Protein AF-A0A6L2NWA4-F1 (afdb_monomer)

Organism: Tanacetum cinerariifolium (NCBI:txid118510)

pLDDT: mean 92.87, std 8.13, range [51.16, 98.19]

Foldseek 3Di:
DVPVVVVLLVVLCVVLVHNDPLSSLLVVLVVVLVVLLVLLVVLVVLLVVLVVLLVVLVVVLVVLVVDDDDPVSVVSNVVSVVSNVVSVVSSVVSNVSSVVSVVVSVVSVVVSVVSVD

Secondary structure (DSSP, 8-state):
-HHHHHHHHHHHHHHHT---HHHHHHHHHHHHHHHHHHHHHHHHHHHHHHHHHHHHHHHHHHHHTTS---HHHHHHHHHHHHHHHHHHHHHHHHHHHHHHHHHHHHHHHHHHHHHH-

Structure (mmCIF, N/CA/C/O backbone):
data_AF-A0A6L2NWA4-F1
#
_entry.id   AF-A0A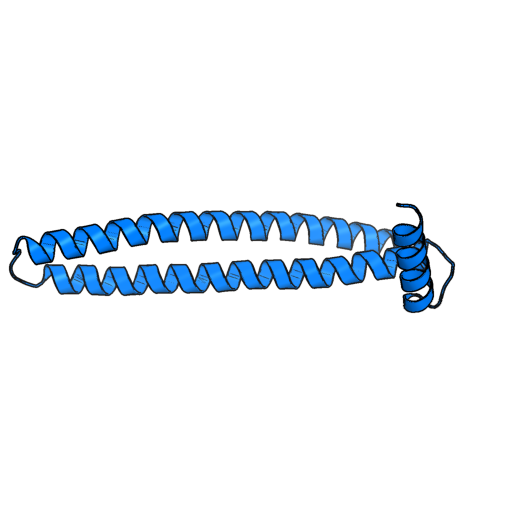6L2NWA4-F1
#
loop_
_atom_site.group_PDB
_atom_site.id
_atom_site.type_symbol
_atom_site.label_atom_id
_atom_site.label_alt_id
_atom_site.label_comp_id
_atom_site.label_asym_id
_atom_site.label_entity_id
_atom_site.label_seq_id
_atom_site.pdbx_PDB_ins_code
_atom_site.Cartn_x
_atom_site.Cartn_y
_atom_site.Cartn_z
_atom_site.occupancy
_atom_site.B_iso_or_equiv
_atom_site.auth_seq_id
_atom_site.auth_comp_id
_atom_site.auth_asym_id
_atom_site.auth_atom_id
_atom_site.pdbx_PDB_model_num
ATOM 1 N N . MET A 1 1 ? 32.083 -10.067 -3.101 1.00 51.16 1 MET A N 1
ATOM 2 C CA . MET A 1 1 ? 30.959 -9.176 -3.475 1.00 51.16 1 MET A CA 1
ATOM 3 C C . MET A 1 1 ? 30.849 -8.913 -4.988 1.00 51.16 1 MET A C 1
ATOM 5 O O . MET A 1 1 ? 29.817 -8.415 -5.404 1.00 51.16 1 MET A O 1
ATOM 9 N N . ALA A 1 2 ? 31.826 -9.296 -5.831 1.00 56.22 2 ALA A N 1
ATOM 10 C CA . ALA A 1 2 ? 31.771 -9.073 -7.288 1.00 56.22 2 ALA A CA 1
ATOM 11 C C . ALA A 1 2 ? 30.790 -9.988 -8.063 1.00 56.22 2 ALA A C 1
ATOM 13 O O . ALA A 1 2 ? 30.242 -9.572 -9.079 1.00 56.22 2 ALA A O 1
ATOM 14 N N . ASN A 1 3 ? 30.515 -11.206 -7.574 1.00 62.38 3 ASN A N 1
ATOM 15 C CA . ASN A 1 3 ? 29.680 -12.173 -8.305 1.00 62.38 3 ASN A CA 1
ATOM 16 C C . ASN A 1 3 ? 28.199 -11.773 -8.407 1.00 62.38 3 ASN A C 1
ATOM 18 O O . ASN A 1 3 ? 27.559 -12.092 -9.401 1.00 62.38 3 ASN A O 1
ATOM 22 N N . THR A 1 4 ? 27.645 -11.061 -7.421 1.00 69.75 4 THR A N 1
ATOM 23 C CA . THR A 1 4 ? 26.213 -10.707 -7.411 1.00 69.75 4 THR A CA 1
ATOM 24 C C . THR A 1 4 ? 25.874 -9.644 -8.457 1.00 69.75 4 THR A C 1
ATOM 26 O O . THR A 1 4 ? 24.865 -9.764 -9.142 1.00 69.75 4 THR A O 1
ATOM 29 N N . GLY A 1 5 ? 26.738 -8.638 -8.634 1.00 70.25 5 GLY A N 1
ATOM 30 C CA . GLY A 1 5 ? 26.546 -7.608 -9.661 1.00 70.25 5 GLY A CA 1
ATOM 31 C C . GLY A 1 5 ? 26.669 -8.165 -11.081 1.00 70.25 5 GLY A C 1
ATOM 32 O O . GLY A 1 5 ? 25.895 -7.799 -11.958 1.00 70.25 5 GLY A O 1
ATOM 33 N N . MET A 1 6 ? 27.591 -9.110 -11.295 1.00 73.69 6 MET A N 1
ATOM 34 C CA . MET A 1 6 ? 27.757 -9.773 -12.591 1.00 73.69 6 MET A CA 1
ATOM 35 C C . MET A 1 6 ? 26.562 -10.674 -12.943 1.00 73.69 6 MET A C 1
ATOM 37 O O . MET A 1 6 ? 26.150 -10.713 -14.100 1.00 73.69 6 MET A O 1
ATOM 41 N N . LEU A 1 7 ? 25.973 -11.352 -11.948 1.00 77.75 7 LEU A N 1
ATOM 42 C CA . LEU A 1 7 ? 24.741 -12.131 -12.121 1.00 77.75 7 LEU A CA 1
ATOM 43 C C . LEU A 1 7 ? 23.551 -11.240 -12.499 1.00 77.75 7 LEU A C 1
ATOM 45 O O . LEU A 1 7 ? 22.824 -11.578 -13.430 1.00 77.75 7 LEU A O 1
ATOM 49 N N . LEU A 1 8 ? 23.397 -10.090 -11.836 1.00 83.00 8 LEU A N 1
ATOM 50 C CA . LEU A 1 8 ? 22.333 -9.131 -12.143 1.00 83.00 8 LEU A CA 1
ATOM 51 C C . LEU A 1 8 ? 22.451 -8.588 -13.575 1.00 83.00 8 LEU A C 1
ATOM 53 O O . LEU A 1 8 ? 21.464 -8.560 -14.301 1.00 83.00 8 LEU A O 1
ATOM 57 N N . LEU A 1 9 ? 23.656 -8.207 -14.009 1.00 81.88 9 LEU A N 1
ATOM 58 C CA . LEU A 1 9 ? 23.885 -7.718 -15.375 1.00 81.88 9 LEU A CA 1
ATOM 59 C C . LEU A 1 9 ? 23.587 -8.789 -16.430 1.00 81.88 9 LEU A C 1
ATOM 61 O O . LEU A 1 9 ? 22.953 -8.490 -17.436 1.00 81.88 9 LEU A O 1
ATOM 65 N N . HIS A 1 10 ? 23.989 -10.042 -16.196 1.00 86.50 10 HIS A N 1
ATOM 66 C CA . HIS A 1 10 ? 23.660 -11.142 -17.106 1.00 86.50 10 HIS A CA 1
ATOM 67 C C . HIS A 1 10 ? 22.156 -11.413 -17.182 1.00 86.50 10 HIS A C 1
ATOM 69 O O . HIS A 1 10 ? 21.638 -11.698 -18.262 1.00 86.50 10 HIS A O 1
ATOM 75 N N . GLU A 1 11 ? 21.454 -11.338 -16.052 1.00 90.50 11 GLU A N 1
ATOM 76 C CA . GLU A 1 11 ? 20.004 -11.499 -16.013 1.00 90.50 11 GLU A CA 1
ATOM 77 C C . GLU A 1 11 ? 19.297 -10.371 -16.768 1.00 90.50 11 GLU A C 1
ATOM 79 O O . GLU A 1 11 ? 18.407 -10.643 -17.572 1.00 90.50 11 GLU A O 1
ATOM 84 N N . LEU A 1 12 ? 19.721 -9.121 -16.558 1.00 90.81 12 LEU A N 1
ATOM 85 C CA . LEU A 1 12 ? 19.173 -7.962 -17.257 1.00 90.81 12 LEU A CA 1
ATOM 86 C C . LEU A 1 12 ? 19.455 -8.027 -18.756 1.00 90.81 12 LEU A C 1
ATOM 88 O O . LEU A 1 12 ? 18.535 -7.817 -19.538 1.00 90.81 12 LEU A O 1
ATOM 92 N N . ALA A 1 13 ? 20.678 -8.382 -19.160 1.00 89.19 13 ALA A N 1
ATOM 93 C CA . ALA A 1 13 ? 21.034 -8.556 -20.567 1.00 89.19 13 ALA A CA 1
ATOM 94 C C . ALA A 1 13 ? 20.160 -9.615 -21.244 1.00 89.19 13 ALA A C 1
ATOM 96 O O . ALA A 1 13 ? 19.648 -9.413 -22.342 1.00 89.19 13 ALA A O 1
ATOM 97 N N . ARG A 1 14 ? 19.934 -10.736 -20.550 1.00 92.62 14 ARG A N 1
ATOM 98 C CA . ARG A 1 14 ? 19.058 -11.811 -21.020 1.00 92.62 14 ARG A CA 1
ATOM 99 C C . ARG A 1 14 ? 17.595 -11.378 -21.087 1.00 92.62 14 ARG A C 1
ATOM 101 O O . ARG A 1 14 ? 16.900 -11.748 -22.023 1.00 92.62 14 ARG A O 1
ATOM 108 N N . ALA A 1 15 ? 17.115 -10.642 -20.091 1.00 92.06 15 ALA A N 1
ATOM 109 C CA . ALA A 1 15 ? 15.735 -10.176 -20.036 1.00 92.06 15 ALA A CA 1
ATOM 110 C C . ALA A 1 15 ? 15.440 -9.079 -21.069 1.00 92.06 15 ALA A C 1
ATOM 112 O O . ALA A 1 15 ? 14.314 -8.986 -21.546 1.00 92.06 15 ALA A O 1
ATOM 113 N N . ALA A 1 16 ? 16.447 -8.274 -21.404 1.00 92.06 16 ALA A N 1
ATOM 114 C CA . ALA A 1 16 ? 16.392 -7.257 -22.444 1.00 92.06 16 ALA A CA 1
ATOM 115 C C . ALA A 1 16 ? 16.652 -7.811 -23.855 1.00 92.06 16 ALA A C 1
ATOM 117 O O . ALA A 1 16 ? 16.453 -7.084 -24.821 1.00 92.06 16 ALA A O 1
ATOM 118 N N . ASP A 1 17 ? 17.123 -9.059 -23.972 1.00 93.50 17 ASP A N 1
ATOM 119 C CA . ASP A 1 17 ? 17.688 -9.630 -25.206 1.00 93.50 17 ASP A CA 1
ATOM 120 C C . ASP A 1 17 ? 18.744 -8.711 -25.856 1.00 93.50 17 ASP A C 1
ATOM 122 O O . ASP A 1 17 ? 18.855 -8.582 -27.074 1.00 93.50 17 ASP A O 1
ATOM 126 N N . SER A 1 18 ? 19.506 -8.004 -25.016 1.00 91.69 18 SER A N 1
ATOM 127 C CA . SER A 1 18 ? 20.404 -6.937 -25.446 1.00 91.69 18 SER A CA 1
ATOM 128 C C . SER A 1 18 ? 21.529 -6.720 -24.439 1.00 91.69 18 SER A C 1
ATOM 130 O O . SER A 1 18 ? 21.326 -6.645 -23.225 1.00 91.69 18 SER A O 1
ATOM 132 N N . ASN A 1 19 ? 22.752 -6.581 -24.952 1.00 91.06 19 ASN A N 1
ATOM 133 C CA . ASN A 1 19 ? 23.894 -6.133 -24.152 1.00 91.06 19 ASN A CA 1
ATOM 134 C C . ASN A 1 19 ? 23.953 -4.602 -24.035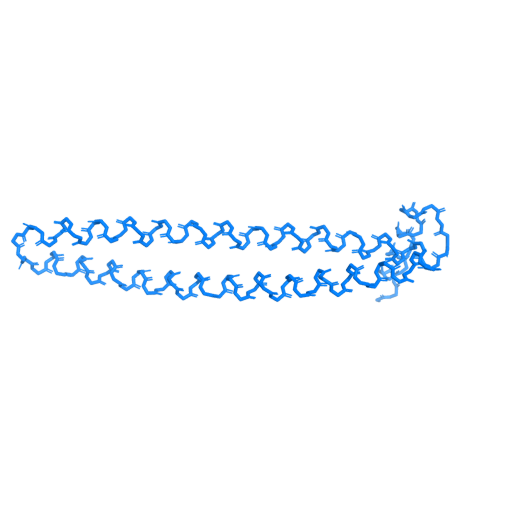 1.00 91.06 19 ASN A C 1
ATOM 136 O O . ASN A 1 19 ? 24.845 -4.083 -23.363 1.00 91.06 19 ASN A O 1
ATOM 140 N N . ASP A 1 20 ? 23.034 -3.886 -24.690 1.00 93.06 20 ASP A N 1
ATOM 141 C CA . ASP A 1 20 ? 22.944 -2.442 -24.575 1.00 93.06 20 ASP A CA 1
ATOM 142 C C . ASP A 1 20 ? 22.448 -2.047 -23.180 1.00 93.06 20 ASP A C 1
ATOM 144 O O . ASP A 1 20 ? 21.455 -2.559 -22.653 1.00 93.06 20 ASP A O 1
ATOM 148 N N . ILE A 1 21 ? 23.172 -1.118 -22.559 1.00 91.19 21 ILE A N 1
ATOM 149 C CA . ILE A 1 21 ? 22.894 -0.691 -21.191 1.00 91.19 21 ILE A CA 1
ATOM 150 C C . ILE A 1 21 ? 21.543 0.023 -21.075 1.00 91.19 21 ILE A C 1
ATOM 152 O O . ILE A 1 21 ? 20.895 -0.075 -20.036 1.00 91.19 21 ILE A O 1
ATOM 156 N N . ARG A 1 22 ? 21.086 0.718 -22.124 1.00 92.94 22 ARG A N 1
ATOM 157 C CA . ARG A 1 22 ? 19.791 1.407 -22.150 1.00 92.94 22 ARG A CA 1
ATOM 158 C C . ARG A 1 22 ? 18.655 0.395 -22.077 1.00 92.94 22 ARG A C 1
ATOM 160 O O . ARG A 1 22 ? 17.749 0.579 -21.268 1.00 92.94 22 ARG A O 1
ATOM 167 N N . ASP A 1 23 ? 18.739 -0.682 -22.854 1.00 92.81 23 ASP A N 1
ATOM 168 C CA . ASP A 1 23 ? 17.727 -1.743 -22.872 1.00 92.81 23 ASP A CA 1
ATOM 169 C C . ASP A 1 23 ? 17.674 -2.479 -21.523 1.00 92.81 23 ASP A C 1
ATOM 171 O O . ASP A 1 23 ? 16.599 -2.732 -20.974 1.00 92.81 23 ASP A O 1
ATOM 175 N N . GLN A 1 24 ? 18.837 -2.744 -20.922 1.00 93.56 24 GLN A N 1
ATOM 176 C CA . GLN A 1 24 ? 18.929 -3.345 -19.588 1.00 93.56 24 GLN A CA 1
ATOM 177 C C . GLN A 1 24 ? 18.354 -2.442 -18.492 1.00 93.56 24 GLN A C 1
ATOM 179 O O . GLN A 1 24 ? 17.610 -2.914 -17.629 1.00 93.56 24 GLN A O 1
ATOM 184 N N . LEU A 1 25 ? 18.661 -1.140 -18.527 1.00 93.94 25 LEU A N 1
ATOM 185 C CA . LEU A 1 25 ? 18.088 -0.155 -17.606 1.00 93.94 25 LEU A CA 1
ATOM 186 C C . LEU A 1 25 ? 16.574 -0.031 -17.792 1.00 93.94 25 LEU A C 1
ATOM 188 O O . LEU A 1 25 ? 15.847 0.081 -16.805 1.00 93.94 25 LEU A O 1
ATOM 192 N N . LEU A 1 26 ? 16.086 -0.096 -19.032 1.00 95.12 26 LEU A N 1
ATOM 193 C CA . LEU A 1 26 ? 14.659 -0.074 -19.325 1.00 95.12 26 LEU A CA 1
ATOM 194 C C . LEU A 1 26 ? 13.944 -1.258 -18.665 1.00 95.12 26 LEU A C 1
ATOM 196 O O . LEU A 1 26 ? 12.921 -1.059 -18.006 1.00 95.12 26 LEU A O 1
ATOM 200 N N . VAL A 1 27 ? 14.489 -2.472 -18.792 1.00 94.88 27 VAL A N 1
ATOM 201 C CA . VAL A 1 27 ? 13.945 -3.667 -18.128 1.00 94.88 27 VAL A CA 1
ATOM 202 C C . VAL A 1 27 ? 13.995 -3.529 -16.610 1.00 94.88 27 VAL A C 1
ATOM 204 O O . VAL A 1 27 ? 12.985 -3.782 -15.951 1.00 94.88 27 VAL A O 1
ATOM 207 N N . LEU A 1 28 ? 15.135 -3.102 -16.057 1.00 94.88 28 LEU A N 1
ATOM 208 C CA . LEU A 1 28 ? 15.318 -2.942 -14.615 1.00 94.88 28 LEU A CA 1
ATOM 209 C C . LEU A 1 28 ? 14.268 -1.995 -14.023 1.00 94.88 28 LEU A C 1
ATOM 211 O O . LEU A 1 28 ? 13.488 -2.398 -13.164 1.00 94.88 28 LEU A O 1
ATOM 215 N N . PHE A 1 29 ? 14.195 -0.759 -14.519 1.00 95.81 29 PHE A N 1
ATOM 216 C CA . PHE A 1 29 ? 13.273 0.232 -13.971 1.00 95.81 29 PHE A CA 1
ATOM 217 C C . PHE A 1 29 ? 11.808 -0.120 -14.230 1.00 95.81 29 PHE A C 1
ATOM 219 O O . PHE A 1 29 ? 10.960 0.192 -13.398 1.00 95.81 29 PHE A O 1
ATOM 226 N N . THR A 1 30 ? 11.495 -0.803 -15.337 1.00 95.88 30 THR A N 1
ATOM 227 C CA . THR A 1 30 ? 10.129 -1.291 -15.583 1.00 95.88 30 THR A CA 1
ATOM 228 C C . THR A 1 30 ? 9.722 -2.326 -14.533 1.00 95.88 30 THR A C 1
ATOM 230 O O . THR A 1 30 ? 8.619 -2.236 -13.997 1.00 95.88 30 THR A O 1
ATOM 233 N N . ARG A 1 31 ? 10.606 -3.276 -14.191 1.00 96.25 31 ARG A N 1
ATOM 234 C CA . ARG A 1 31 ? 10.352 -4.255 -13.119 1.00 96.25 31 ARG A CA 1
ATOM 235 C C . ARG A 1 31 ? 10.165 -3.569 -11.773 1.00 96.25 31 ARG A C 1
ATOM 237 O O . ARG A 1 31 ? 9.173 -3.819 -11.097 1.00 96.25 31 ARG A O 1
ATOM 244 N N . GLU A 1 32 ? 11.063 -2.651 -11.426 1.00 96.56 32 GLU A N 1
ATOM 245 C CA . GLU A 1 32 ? 10.958 -1.932 -10.159 1.00 96.56 32 GLU A CA 1
ATOM 246 C C . GLU A 1 32 ? 9.674 -1.095 -10.057 1.00 96.56 32 GLU A C 1
ATOM 248 O O . GLU A 1 32 ? 9.103 -0.993 -8.977 1.00 96.56 32 GLU A O 1
ATOM 253 N N . VAL A 1 33 ? 9.200 -0.496 -11.157 1.00 98.06 33 VAL A N 1
ATOM 254 C CA . VAL A 1 33 ? 7.919 0.231 -11.179 1.00 98.06 33 VAL A CA 1
ATOM 255 C C . VAL A 1 33 ? 6.747 -0.702 -10.877 1.00 98.06 33 VAL A C 1
ATOM 257 O O . VAL A 1 33 ? 5.840 -0.306 -10.143 1.00 98.06 33 VAL A O 1
ATOM 260 N N . VAL A 1 34 ? 6.753 -1.922 -11.420 1.00 97.88 34 VAL A N 1
ATOM 261 C CA . VAL A 1 34 ? 5.715 -2.928 -11.138 1.00 97.88 34 VAL A CA 1
ATOM 262 C C . VAL A 1 34 ? 5.730 -3.317 -9.659 1.00 97.88 34 VAL A C 1
ATOM 264 O O . VAL A 1 34 ? 4.689 -3.240 -9.009 1.00 97.88 34 VAL A O 1
ATOM 267 N N . GLU A 1 35 ? 6.901 -3.645 -9.108 1.00 97.62 35 GLU A N 1
ATOM 268 C CA . GLU A 1 35 ? 7.056 -4.014 -7.692 1.00 97.62 35 GLU A CA 1
ATOM 269 C C . GLU A 1 35 ? 6.642 -2.875 -6.746 1.00 97.62 35 GLU A C 1
ATOM 271 O O . GLU A 1 35 ? 5.913 -3.082 -5.773 1.00 97.62 35 GLU A O 1
ATOM 276 N N . ASP A 1 36 ? 7.074 -1.647 -7.040 1.00 98.00 36 ASP A N 1
ATOM 277 C CA . ASP A 1 36 ? 6.710 -0.471 -6.255 1.00 98.00 36 ASP A CA 1
ATOM 278 C C . ASP A 1 36 ? 5.198 -0.195 -6.336 1.00 98.00 36 ASP A C 1
ATOM 280 O O . ASP A 1 36 ? 4.567 0.115 -5.324 1.00 98.00 36 ASP A O 1
ATOM 284 N N . THR A 1 37 ? 4.580 -0.367 -7.507 1.00 97.56 37 THR A N 1
ATOM 285 C CA . THR A 1 37 ? 3.128 -0.187 -7.672 1.00 97.56 37 THR A CA 1
ATOM 286 C C . THR A 1 37 ? 2.347 -1.210 -6.846 1.00 97.56 37 THR A C 1
ATOM 288 O O . THR A 1 37 ? 1.458 -0.820 -6.089 1.00 97.56 37 THR A O 1
ATOM 291 N N . GLU A 1 38 ? 2.728 -2.488 -6.895 1.00 98.06 38 GLU A N 1
ATOM 292 C CA . GLU A 1 38 ? 2.112 -3.542 -6.076 1.00 98.06 38 GLU A CA 1
ATOM 293 C C . GLU A 1 38 ? 2.255 -3.238 -4.575 1.00 98.06 38 GLU A C 1
ATOM 295 O O . GLU A 1 38 ? 1.308 -3.341 -3.789 1.00 98.06 38 GLU A O 1
ATOM 300 N N . LYS A 1 39 ? 3.438 -2.792 -4.147 1.00 97.62 39 LYS A N 1
ATOM 301 C CA . LYS A 1 39 ? 3.687 -2.409 -2.754 1.00 97.62 39 LYS A CA 1
ATOM 302 C C . LYS A 1 39 ? 2.830 -1.219 -2.310 1.00 97.62 39 LYS A C 1
ATOM 304 O O . LYS A 1 39 ? 2.326 -1.214 -1.184 1.00 97.62 39 LYS A O 1
ATOM 309 N N . MET A 1 40 ? 2.645 -0.225 -3.176 1.00 97.38 40 MET A N 1
ATOM 310 C CA . MET A 1 40 ? 1.765 0.918 -2.927 1.00 97.38 40 MET A CA 1
ATOM 311 C C . MET A 1 40 ? 0.301 0.478 -2.780 1.00 97.38 40 MET A C 1
ATOM 313 O O . MET A 1 40 ? -0.376 0.900 -1.838 1.00 97.38 40 MET A O 1
ATOM 317 N N . GLU A 1 41 ? -0.183 -0.400 -3.660 1.00 97.56 41 GLU A N 1
ATOM 318 C CA . GLU A 1 41 ? -1.536 -0.965 -3.591 1.00 97.56 41 GLU A CA 1
ATOM 319 C C . GLU A 1 41 ? -1.761 -1.741 -2.289 1.00 97.56 41 GLU A C 1
ATOM 321 O O . GLU A 1 41 ? -2.768 -1.527 -1.606 1.00 97.56 41 GLU A O 1
ATOM 326 N N . ASN A 1 42 ?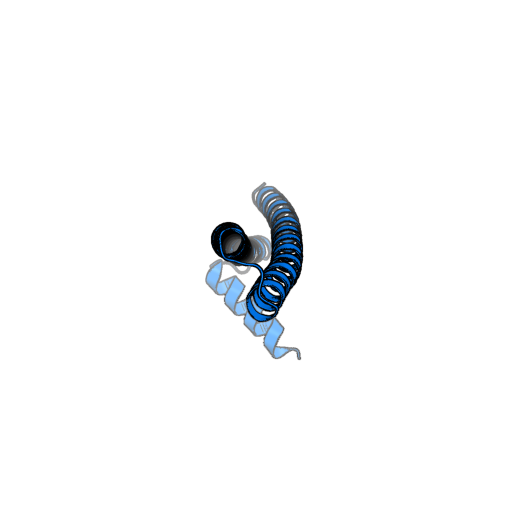 -0.781 -2.546 -1.871 1.00 98.19 42 ASN A N 1
ATOM 327 C CA . ASN A 1 42 ? -0.810 -3.258 -0.594 1.00 98.19 42 ASN A CA 1
ATOM 328 C C . ASN A 1 42 ? -0.951 -2.300 0.602 1.00 98.19 42 ASN A C 1
ATOM 330 O O . ASN A 1 42 ? -1.752 -2.540 1.511 1.00 98.19 42 ASN A O 1
ATOM 334 N N . TYR A 1 43 ? -0.233 -1.173 0.608 1.00 98.00 43 TYR A N 1
ATOM 335 C CA . TYR A 1 43 ? -0.386 -0.161 1.659 1.00 98.00 43 TYR A CA 1
ATOM 336 C C . TYR A 1 43 ? -1.770 0.489 1.662 1.00 98.00 43 TYR A C 1
ATOM 338 O O . TYR A 1 43 ? -2.348 0.695 2.736 1.00 98.00 43 TYR A O 1
ATOM 346 N N . HIS A 1 44 ? -2.338 0.771 0.489 1.00 97.56 44 HIS A N 1
ATOM 347 C CA . HIS A 1 44 ? -3.709 1.268 0.388 1.00 97.56 44 HIS A CA 1
ATOM 348 C C . HIS A 1 44 ? -4.730 0.251 0.904 1.00 97.56 44 HIS A C 1
ATOM 350 O O . HIS A 1 44 ? -5.633 0.625 1.660 1.00 97.56 44 HIS A O 1
ATOM 356 N N . GLN A 1 45 ? -4.567 -1.028 0.566 1.00 98.06 45 GLN A N 1
ATOM 357 C CA . GLN A 1 45 ? -5.443 -2.098 1.031 1.00 98.06 45 GLN A CA 1
ATOM 358 C C . GLN A 1 45 ? -5.404 -2.235 2.558 1.00 98.06 45 GLN A C 1
ATOM 360 O O . GLN A 1 45 ? -6.456 -2.213 3.202 1.00 98.06 45 GLN A O 1
ATOM 365 N N . LEU A 1 46 ? -4.208 -2.312 3.151 1.00 98.00 46 LEU A N 1
ATOM 366 C CA . LEU A 1 46 ? -4.028 -2.395 4.605 1.00 98.00 46 LEU A CA 1
ATOM 367 C C . LEU A 1 46 ? -4.620 -1.172 5.320 1.00 98.00 46 LEU A C 1
ATOM 369 O O . LEU A 1 46 ? -5.309 -1.304 6.333 1.00 98.00 46 LEU A O 1
ATOM 373 N N . SER A 1 47 ? -4.424 0.024 4.760 1.00 98.00 47 SER A N 1
ATOM 374 C CA . SER A 1 47 ? -5.031 1.257 5.272 1.00 98.00 47 SER A CA 1
ATOM 375 C C . SER A 1 47 ? -6.564 1.183 5.252 1.00 98.00 47 SER A C 1
ATOM 377 O O . SER A 1 47 ? -7.228 1.552 6.225 1.00 98.00 47 SER A O 1
ATOM 379 N N . GLY A 1 48 ? -7.145 0.642 4.177 1.00 97.31 48 GLY A N 1
ATOM 380 C CA . GLY A 1 48 ? -8.583 0.399 4.067 1.00 97.31 48 GLY A CA 1
ATOM 381 C C . GLY A 1 48 ? -9.112 -0.577 5.122 1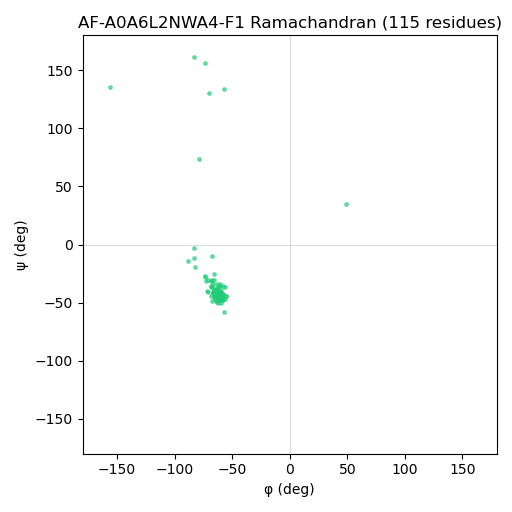.00 97.31 48 GLY A C 1
ATOM 382 O O . GLY A 1 48 ? -10.137 -0.306 5.751 1.00 97.31 48 GLY A O 1
ATOM 383 N N . GLN A 1 49 ? -8.395 -1.676 5.367 1.00 97.50 49 GLN A N 1
ATOM 384 C CA . GLN A 1 49 ? -8.751 -2.664 6.391 1.00 97.50 49 GLN A CA 1
ATOM 385 C C . GLN A 1 49 ? -8.756 -2.051 7.797 1.00 97.50 49 GLN A C 1
ATOM 387 O O . GLN A 1 49 ? -9.735 -2.203 8.530 1.00 97.50 49 GLN A O 1
ATOM 392 N N . LEU A 1 50 ? -7.722 -1.281 8.150 1.00 97.06 50 LEU A N 1
ATOM 393 C CA . LEU A 1 50 ? -7.644 -0.592 9.442 1.00 97.06 50 LEU A CA 1
ATOM 394 C C . LEU A 1 50 ? -8.769 0.436 9.616 1.00 97.06 50 LEU A C 1
ATOM 396 O O . LEU A 1 50 ? -9.420 0.472 10.661 1.00 97.06 50 LEU A O 1
ATOM 400 N N . ARG A 1 51 ? -9.074 1.227 8.577 1.00 96.44 51 ARG A N 1
ATOM 401 C CA . ARG A 1 51 ? -10.207 2.173 8.599 1.00 96.44 51 ARG A CA 1
ATOM 402 C C . ARG A 1 51 ? -11.543 1.466 8.822 1.00 96.44 51 ARG A C 1
ATOM 404 O O . ARG A 1 51 ? -12.393 1.981 9.547 1.00 96.44 51 ARG A O 1
ATOM 411 N N . ASN A 1 52 ? -11.738 0.294 8.223 1.00 96.44 52 ASN A N 1
ATOM 412 C CA . ASN A 1 52 ? -12.931 -0.513 8.469 1.00 96.44 52 ASN A CA 1
ATOM 413 C C . ASN A 1 52 ? -12.977 -1.019 9.918 1.00 96.44 52 ASN A C 1
ATOM 415 O O . ASN A 1 52 ? -14.029 -0.926 10.547 1.00 96.44 52 ASN A O 1
ATOM 419 N N . GLY A 1 53 ? -11.844 -1.451 10.481 1.00 95.31 53 GLY A N 1
ATOM 420 C CA . GLY A 1 53 ? -11.728 -1.800 11.900 1.00 95.31 53 GLY A CA 1
ATOM 421 C C . GLY A 1 53 ? -12.105 -0.644 12.834 1.00 95.31 53 GLY A C 1
ATOM 422 O O . GLY A 1 53 ? -12.900 -0.824 13.756 1.00 95.31 53 GLY A O 1
ATOM 423 N N . VAL A 1 54 ? -11.623 0.573 12.552 1.00 95.88 54 VAL A N 1
ATOM 424 C CA . VAL A 1 54 ? -11.999 1.791 13.296 1.00 95.88 54 VAL A CA 1
ATOM 425 C C . VAL A 1 54 ? -13.508 2.036 13.234 1.00 95.88 54 VAL A C 1
ATOM 427 O O . VAL A 1 54 ? -14.127 2.219 14.282 1.00 95.88 54 VAL A O 1
ATOM 430 N N . ARG A 1 55 ? -14.115 1.952 12.041 1.00 95.75 55 ARG A N 1
ATOM 431 C CA . ARG A 1 55 ? -15.568 2.122 11.849 1.00 95.75 55 ARG A CA 1
ATOM 432 C C . ARG A 1 55 ? -16.398 1.072 12.586 1.00 95.75 55 ARG A C 1
ATOM 434 O O . ARG A 1 55 ? -17.480 1.395 13.072 1.00 95.75 55 ARG A O 1
ATOM 441 N N . MET A 1 56 ? -15.929 -0.175 12.646 1.00 95.12 56 MET A N 1
ATOM 442 C CA . MET A 1 56 ? -16.605 -1.239 13.395 1.00 95.12 56 MET A CA 1
ATOM 443 C C . MET A 1 56 ? -16.528 -0.983 14.899 1.00 95.12 56 MET A C 1
ATOM 445 O O . MET A 1 56 ? -17.551 -1.038 15.575 1.00 95.12 56 MET A O 1
ATOM 449 N N . ARG A 1 57 ? -15.356 -0.597 15.417 1.00 94.94 57 ARG A N 1
ATOM 450 C CA . ARG A 1 57 ? -15.214 -0.221 16.831 1.00 94.94 57 ARG A CA 1
ATOM 451 C C . ARG A 1 57 ? -16.047 1.005 17.202 1.00 94.94 57 ARG A C 1
ATOM 453 O O . ARG A 1 57 ? -16.629 1.011 18.278 1.00 94.94 57 ARG A O 1
ATOM 460 N N . ASP A 1 58 ? -16.222 1.972 16.300 1.00 95.69 58 ASP A N 1
ATOM 461 C CA . ASP A 1 58 ? -17.141 3.099 16.524 1.00 95.69 58 ASP A CA 1
ATOM 462 C C . ASP A 1 58 ? -18.592 2.642 16.717 1.00 95.69 58 ASP A C 1
ATOM 464 O O . ASP A 1 58 ? -19.334 3.249 17.491 1.00 95.69 58 ASP A O 1
ATOM 468 N N . ARG A 1 59 ? -19.025 1.591 16.004 1.00 95.50 59 ARG A N 1
ATOM 469 C CA . ARG A 1 59 ? -20.360 1.003 16.200 1.00 95.50 59 ARG A CA 1
ATOM 470 C C . ARG A 1 59 ? -20.455 0.348 17.571 1.00 95.50 59 ARG A C 1
ATOM 472 O O . ARG A 1 59 ? -21.358 0.707 18.317 1.00 95.50 59 ARG A O 1
ATOM 479 N N . TYR A 1 60 ? -19.479 -0.481 17.936 1.00 94.50 60 TYR A N 1
ATOM 480 C CA . TYR A 1 60 ? -19.451 -1.122 19.252 1.00 94.50 60 TYR A CA 1
ATOM 481 C C . TYR A 1 60 ? -19.408 -0.116 20.402 1.00 94.50 60 TYR A C 1
ATOM 483 O O . TYR A 1 60 ? -20.145 -0.269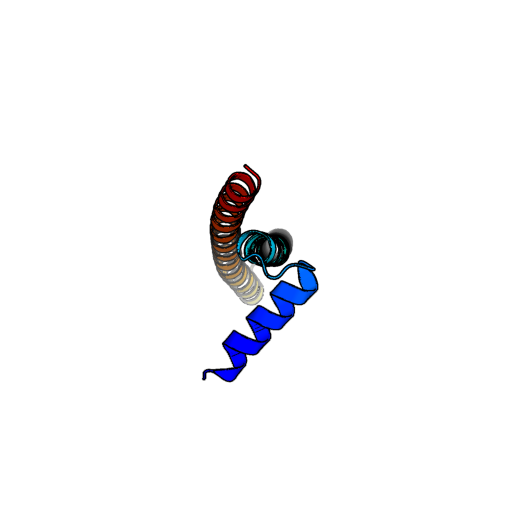 21.364 1.00 94.50 60 TYR A O 1
ATOM 491 N N . ILE A 1 61 ? -18.625 0.961 20.298 1.00 95.00 61 ILE A N 1
ATOM 492 C CA . ILE A 1 61 ? -18.607 2.021 21.319 1.00 95.00 61 ILE A CA 1
ATOM 493 C C . ILE A 1 61 ? -19.985 2.681 21.451 1.00 95.00 61 ILE A C 1
ATOM 495 O O . ILE A 1 61 ? -20.413 2.980 22.564 1.00 95.00 61 ILE A O 1
ATOM 499 N N . ARG A 1 62 ? -20.684 2.939 20.336 1.00 94.56 62 ARG A N 1
ATOM 500 C CA . ARG A 1 62 ? -22.043 3.504 20.379 1.00 94.56 62 ARG A CA 1
ATOM 501 C C . ARG A 1 62 ? -23.037 2.547 21.023 1.00 94.56 62 ARG A C 1
ATOM 503 O O . ARG A 1 62 ? -23.845 3.010 21.814 1.00 94.56 62 ARG A O 1
ATOM 510 N N . GLU A 1 63 ? -22.959 1.257 20.711 1.00 93.94 63 GLU A N 1
ATOM 511 C CA . GLU A 1 63 ? -23.796 0.221 21.324 1.00 93.94 63 GLU A CA 1
ATOM 512 C C . GLU A 1 63 ? -23.510 0.099 22.824 1.00 93.94 63 GLU A C 1
ATOM 514 O O . GLU A 1 63 ? -24.433 0.166 23.627 1.00 93.94 63 GLU A O 1
ATOM 519 N N . LEU A 1 64 ? -22.237 0.037 23.225 1.00 93.44 64 LEU A N 1
ATOM 520 C CA . LEU A 1 64 ? -21.832 -0.048 24.632 1.00 93.44 64 LEU A CA 1
ATOM 521 C C . LEU A 1 64 ? -22.347 1.130 25.468 1.00 93.44 64 LEU A C 1
ATOM 523 O O . LEU A 1 64 ? -22.764 0.945 26.603 1.00 93.44 64 LEU A O 1
ATOM 527 N N . ARG A 1 65 ? -22.403 2.333 24.887 1.00 92.06 65 ARG A N 1
ATOM 528 C CA . ARG A 1 65 ? -22.956 3.532 25.542 1.00 92.06 65 ARG A CA 1
ATOM 529 C C . ARG A 1 65 ? -24.466 3.482 25.793 1.00 92.06 65 ARG A C 1
ATOM 531 O O . ARG A 1 65 ? -24.980 4.395 26.430 1.00 92.06 65 ARG A O 1
ATOM 538 N N . THR A 1 66 ? -25.177 2.494 25.248 1.00 92.12 66 THR A N 1
ATOM 539 C CA . THR A 1 66 ? -26.622 2.320 25.481 1.00 92.12 66 THR A CA 1
ATOM 540 C C . THR A 1 66 ? -26.937 1.465 26.705 1.00 92.12 66 THR A C 1
ATOM 542 O O . THR A 1 66 ? -28.079 1.472 27.155 1.00 92.12 66 THR A O 1
ATOM 545 N N . PHE A 1 67 ? -25.947 0.752 27.247 1.00 87.19 67 PHE A N 1
ATOM 546 C CA . PHE A 1 67 ? -26.090 -0.006 28.486 1.00 87.19 67 PHE A CA 1
ATOM 547 C C . PHE A 1 67 ? -25.891 0.895 29.708 1.00 87.19 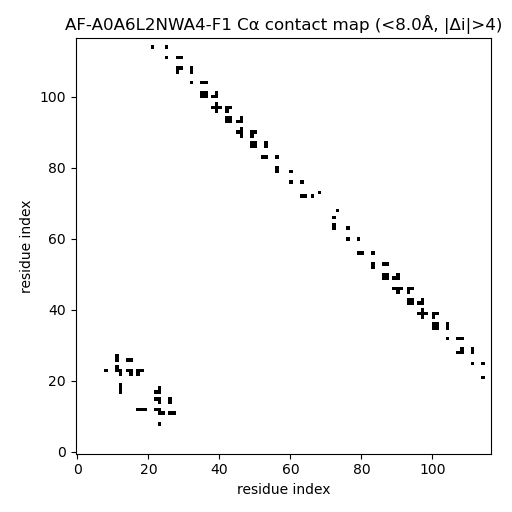67 PHE A C 1
ATOM 549 O O . PHE A 1 67 ? -25.289 1.968 29.615 1.00 87.19 67 PHE A O 1
ATOM 556 N N . ASP A 1 68 ? -26.365 0.429 30.864 1.00 80.50 68 ASP A N 1
ATOM 557 C CA . ASP A 1 68 ? -26.018 1.044 32.140 1.00 80.50 68 ASP A CA 1
ATOM 558 C C . ASP A 1 68 ? -24.492 1.041 32.316 1.00 80.50 68 ASP A C 1
ATOM 560 O O . ASP A 1 68 ? -23.804 0.057 32.031 1.00 80.50 68 ASP A O 1
ATOM 564 N N . MET A 1 69 ? -23.957 2.184 32.740 1.00 78.56 69 MET A N 1
ATOM 565 C CA . MET A 1 69 ? -22.520 2.453 32.776 1.00 78.56 69 MET A CA 1
ATOM 566 C C . MET A 1 69 ? -21.865 1.795 33.997 1.00 78.56 69 MET A C 1
ATOM 568 O O . MET A 1 69 ? -21.506 2.474 34.956 1.00 78.56 69 MET A O 1
ATOM 572 N N . PHE A 1 70 ? -21.722 0.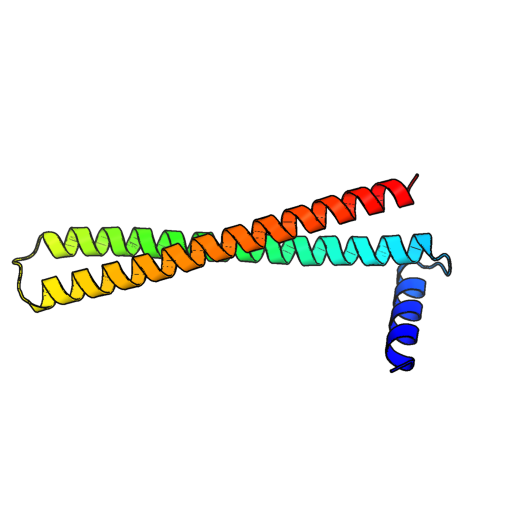472 33.951 1.00 88.19 70 PHE A N 1
ATOM 573 C CA . PHE A 1 70 ? -20.875 -0.285 34.872 1.00 88.19 70 PHE A CA 1
ATOM 574 C C . PHE A 1 70 ? -19.392 -0.085 34.535 1.00 88.19 70 PHE A C 1
ATOM 576 O O . PHE A 1 70 ? -19.041 0.216 33.387 1.00 88.19 70 PHE A O 1
ATOM 583 N N . ASP A 1 71 ? -18.521 -0.278 35.524 1.00 90.00 71 ASP A N 1
ATOM 584 C CA . ASP A 1 71 ? -17.076 -0.073 35.379 1.00 90.00 71 ASP A CA 1
ATOM 585 C C . ASP A 1 71 ? -16.492 -0.915 34.228 1.00 90.00 71 ASP A C 1
ATOM 587 O O . ASP A 1 71 ? -15.674 -0.421 33.450 1.00 90.00 71 ASP A O 1
ATOM 591 N N . GLU A 1 72 ? -16.991 -2.137 34.012 1.00 90.56 72 GLU A N 1
ATOM 592 C CA . GLU A 1 72 ? -16.554 -3.010 32.917 1.00 90.56 72 GLU A CA 1
ATOM 593 C C . GLU A 1 72 ? -16.935 -2.469 31.525 1.00 90.56 72 GLU A C 1
ATOM 595 O O . GLU A 1 72 ? -16.197 -2.639 30.546 1.00 90.56 72 GLU A O 1
ATOM 600 N N . VAL A 1 73 ? -18.087 -1.795 31.411 1.00 91.12 73 VAL A N 1
ATOM 601 C CA . VAL A 1 73 ? -18.535 -1.154 30.160 1.00 91.12 73 VAL A CA 1
ATOM 602 C C . VAL A 1 73 ? -17.666 0.068 29.866 1.00 91.12 73 VAL A C 1
ATOM 604 O O . VAL A 1 73 ? -17.259 0.277 28.718 1.00 91.12 73 VAL A O 1
ATOM 607 N N . VAL A 1 74 ? -17.336 0.849 30.900 1.00 92.81 74 VAL A N 1
ATOM 608 C CA . VAL A 1 74 ? -16.414 1.990 30.799 1.00 92.81 74 VAL A CA 1
ATOM 609 C C . VAL A 1 74 ? -15.041 1.519 30.325 1.00 92.81 74 VAL A C 1
ATOM 611 O O . VAL A 1 74 ? -14.532 2.045 29.331 1.00 92.81 74 VAL A O 1
ATOM 614 N N . GLU A 1 75 ? -14.477 0.494 30.966 1.00 94.81 75 G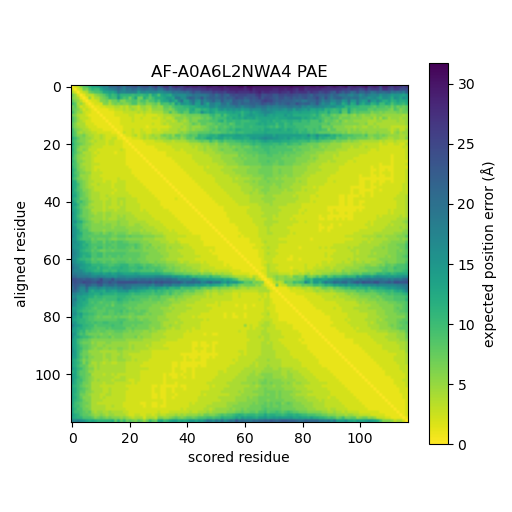LU A N 1
ATOM 615 C CA . GLU A 1 75 ? -13.171 -0.068 30.612 1.00 94.81 75 GLU A CA 1
ATOM 616 C C . GLU A 1 75 ? -13.152 -0.585 29.166 1.00 94.81 75 GLU A C 1
ATOM 618 O O . GLU A 1 75 ? -12.255 -0.253 28.385 1.00 94.81 75 GLU A O 1
ATOM 623 N N . SER A 1 76 ? -14.194 -1.314 28.758 1.00 94.38 76 SER A N 1
ATOM 624 C CA . SER A 1 76 ? -14.331 -1.814 27.385 1.00 94.38 76 SER A CA 1
ATOM 625 C C . SER A 1 76 ? -14.335 -0.677 26.356 1.00 94.38 76 SER A C 1
ATOM 627 O O . SER A 1 76 ? -13.650 -0.751 25.331 1.00 94.38 76 SER A O 1
ATOM 629 N N . ILE A 1 77 ? -15.065 0.412 26.626 1.00 94.81 77 ILE A N 1
ATOM 630 C CA . ILE A 1 77 ? -15.081 1.599 25.761 1.00 94.81 77 ILE A CA 1
ATOM 631 C C . ILE A 1 77 ? -13.688 2.239 25.684 1.00 94.81 77 ILE A C 1
ATOM 633 O O . ILE A 1 77 ? -13.273 2.671 24.604 1.00 94.81 77 ILE A O 1
ATOM 637 N N . GLU A 1 78 ? -12.962 2.329 26.798 1.00 95.81 78 GLU A N 1
ATOM 638 C CA . GLU A 1 78 ? -11.608 2.887 26.813 1.00 95.81 78 GLU A CA 1
ATOM 639 C C . GLU A 1 78 ? -10.619 2.051 26.002 1.00 95.81 78 GLU A C 1
ATOM 641 O O . GLU A 1 78 ? -9.862 2.614 25.205 1.00 95.81 78 GLU A O 1
ATOM 646 N N . ILE A 1 79 ? -10.657 0.723 26.140 1.00 95.88 79 ILE A N 1
ATOM 647 C CA . ILE A 1 79 ? -9.820 -0.195 25.357 1.00 95.88 79 ILE A CA 1
ATOM 648 C C . ILE A 1 79 ? -10.080 0.003 23.860 1.00 95.88 79 ILE A C 1
ATOM 650 O O . ILE A 1 79 ? -9.139 0.176 23.080 1.00 95.88 79 ILE A O 1
ATOM 654 N N . LEU A 1 80 ? -11.351 0.046 23.449 1.00 96.19 80 LEU A N 1
ATOM 655 C CA . LEU A 1 80 ? -11.715 0.241 22.044 1.00 96.19 80 LEU A CA 1
ATOM 656 C C . LEU A 1 80 ? -11.211 1.582 21.497 1.00 96.19 80 LEU A C 1
ATOM 658 O O . LEU A 1 80 ? -10.694 1.619 20.380 1.00 96.19 80 LEU A O 1
ATOM 662 N N . LYS A 1 81 ? -11.303 2.664 22.281 1.00 96.12 81 LYS A N 1
ATOM 663 C CA . LYS A 1 81 ? -10.774 3.982 21.894 1.00 96.12 81 LYS A CA 1
ATOM 664 C C . LYS A 1 81 ? -9.255 3.970 21.722 1.00 96.12 81 LYS A C 1
ATOM 666 O O . LYS A 1 81 ? -8.761 4.534 20.750 1.00 96.12 81 LYS A O 1
ATOM 671 N N . ARG A 1 82 ? -8.510 3.325 22.628 1.00 96.19 82 ARG A N 1
ATOM 672 C CA . ARG A 1 82 ? -7.042 3.216 22.517 1.00 96.19 82 ARG A CA 1
ATOM 673 C C . ARG A 1 82 ? -6.644 2.471 21.243 1.00 96.19 82 ARG A C 1
ATOM 675 O O . ARG A 1 82 ? -5.866 2.990 20.454 1.00 96.19 82 ARG A O 1
ATOM 682 N N . LEU A 1 83 ? -7.285 1.333 20.970 1.00 94.94 83 LEU A N 1
ATOM 683 C CA . LEU A 1 83 ? -7.056 0.573 19.737 1.00 94.94 83 LEU A CA 1
ATOM 684 C C . LEU A 1 83 ? -7.390 1.373 18.466 1.00 94.94 83 LEU A C 1
ATOM 686 O O . LEU A 1 83 ? -6.750 1.193 17.431 1.00 94.94 83 LEU A O 1
ATOM 690 N N . GLN A 1 84 ? -8.398 2.250 18.512 1.00 95.31 84 GLN A N 1
ATOM 691 C CA . GLN A 1 84 ? -8.700 3.140 17.390 1.00 95.31 84 GLN A CA 1
ATOM 692 C C . GLN A 1 84 ? -7.594 4.165 17.146 1.00 95.31 84 GLN A C 1
ATOM 694 O O . GLN A 1 84 ? -7.276 4.411 15.985 1.00 95.31 84 GLN A O 1
ATOM 699 N N . LEU A 1 85 ? -7.013 4.746 18.199 1.00 95.19 85 LEU A N 1
ATOM 700 C CA . LEU A 1 85 ? -5.903 5.691 18.062 1.00 95.19 85 LEU A CA 1
ATOM 701 C C . LEU A 1 85 ? -4.694 5.023 17.396 1.00 95.19 85 LEU A C 1
ATOM 703 O O . LEU A 1 85 ? -4.197 5.542 16.396 1.00 95.19 85 LEU A O 1
ATOM 707 N N . ASP A 1 86 ? -4.311 3.835 17.867 1.00 96.00 86 ASP A N 1
ATOM 708 C CA . ASP A 1 86 ? -3.197 3.067 17.299 1.00 96.00 86 ASP A CA 1
ATOM 709 C C . ASP A 1 86 ? -3.422 2.751 15.814 1.00 96.00 86 ASP A C 1
ATOM 711 O O . ASP A 1 86 ? -2.525 2.879 14.976 1.00 96.00 86 ASP A O 1
ATOM 715 N N . ASP A 1 87 ? -4.639 2.342 15.451 1.00 95.56 87 ASP A N 1
ATOM 716 C CA . ASP A 1 87 ? -4.947 2.002 14.064 1.00 95.56 87 ASP A CA 1
ATOM 717 C C . ASP A 1 87 ? -5.027 3.243 13.165 1.00 95.56 87 ASP A C 1
ATOM 719 O O . ASP A 1 87 ? -4.636 3.172 11.999 1.00 95.56 87 ASP A O 1
ATOM 723 N N . MET A 1 88 ? -5.443 4.398 13.690 1.00 95.62 88 MET A N 1
ATOM 724 C CA . MET A 1 88 ? -5.399 5.674 12.964 1.00 95.62 88 MET A CA 1
ATOM 725 C C . MET A 1 88 ? -3.961 6.157 12.721 1.00 95.62 88 MET A C 1
ATOM 727 O O . MET A 1 88 ? -3.661 6.690 11.645 1.00 95.62 88 MET A O 1
ATOM 731 N N . GLU A 1 89 ? -3.052 5.928 13.669 1.00 97.12 89 GLU A N 1
ATOM 732 C CA . GLU A 1 89 ? -1.624 6.197 13.483 1.00 97.12 89 GLU A CA 1
ATOM 733 C C . GLU A 1 89 ? -1.035 5.298 12.385 1.00 97.12 89 GLU A C 1
ATOM 735 O O . GLU A 1 89 ? -0.422 5.789 11.431 1.00 97.12 89 GLU A O 1
ATOM 740 N N . LYS A 1 90 ? -1.300 3.986 12.446 1.00 97.44 90 LYS A N 1
ATOM 741 C CA . LYS A 1 90 ? -0.872 3.030 11.409 1.00 97.44 90 LYS A CA 1
ATOM 742 C C . LYS A 1 90 ? -1.429 3.388 10.032 1.00 97.44 90 LYS A C 1
ATOM 744 O O . LYS A 1 90 ? -0.688 3.349 9.052 1.00 97.44 90 LYS A O 1
ATOM 749 N N . VAL A 1 91 ? -2.704 3.781 9.944 1.00 97.88 91 VAL A N 1
ATOM 750 C CA . VAL A 1 91 ? -3.333 4.267 8.702 1.00 97.88 91 VAL A CA 1
ATOM 751 C C . VAL A 1 91 ? -2.560 5.449 8.131 1.00 97.88 91 VAL A C 1
ATOM 753 O O . VAL A 1 91 ? -2.268 5.464 6.936 1.00 97.88 91 VAL A O 1
ATOM 756 N N . SER A 1 92 ? -2.217 6.422 8.974 1.00 97.38 92 SER A N 1
ATOM 757 C CA . SER A 1 92 ? -1.481 7.618 8.558 1.00 97.38 92 SER A CA 1
ATOM 758 C C . SER A 1 92 ? -0.095 7.252 8.030 1.00 97.38 92 SER A C 1
ATOM 760 O O . SER A 1 92 ? 0.300 7.706 6.957 1.00 97.38 92 SER A O 1
ATOM 762 N N . ARG A 1 93 ? 0.608 6.350 8.723 1.00 98.06 93 ARG A N 1
ATOM 763 C CA . ARG A 1 93 ? 1.925 5.858 8.306 1.00 98.06 93 ARG A CA 1
ATOM 764 C C . ARG A 1 93 ? 1.880 5.094 6.981 1.00 98.06 93 ARG A C 1
ATOM 766 O O . ARG A 1 93 ? 2.718 5.343 6.121 1.00 98.06 93 ARG A O 1
ATOM 773 N N . LEU A 1 94 ? 0.902 4.208 6.789 1.00 98.19 94 LEU A N 1
ATOM 774 C CA . LEU A 1 94 ? 0.728 3.470 5.530 1.00 98.19 94 LEU A CA 1
ATOM 775 C C . LEU A 1 94 ? 0.472 4.412 4.350 1.00 98.19 94 LEU A C 1
ATOM 777 O O . LEU A 1 94 ? 1.036 4.219 3.277 1.00 98.19 94 LEU A O 1
ATOM 781 N N . LEU A 1 95 ? -0.337 5.456 4.549 1.00 97.56 95 LEU A N 1
ATOM 782 C CA . LEU A 1 95 ? -0.605 6.444 3.502 1.00 97.56 95 LEU A CA 1
ATOM 783 C C . LEU A 1 95 ? 0.630 7.286 3.160 1.00 97.56 95 LEU A C 1
ATOM 785 O O . LEU A 1 95 ? 0.832 7.605 1.990 1.00 97.56 95 LEU A O 1
ATOM 789 N N . LEU A 1 96 ? 1.465 7.619 4.148 1.00 98.19 96 LEU A N 1
ATOM 790 C CA . LEU A 1 96 ? 2.746 8.286 3.900 1.00 98.19 96 LEU A CA 1
ATOM 791 C C . LEU A 1 96 ? 3.683 7.395 3.078 1.00 98.19 96 LEU A C 1
ATOM 793 O O . LEU A 1 96 ? 4.194 7.846 2.057 1.00 98.19 96 LEU A O 1
ATOM 797 N N . MET A 1 97 ? 3.830 6.120 3.453 1.00 98.12 97 MET A N 1
ATOM 798 C CA . MET A 1 97 ? 4.651 5.170 2.694 1.00 98.12 97 MET A CA 1
ATOM 799 C C . MET A 1 97 ? 4.140 4.975 1.261 1.00 98.12 97 MET A C 1
ATOM 801 O O . MET A 1 97 ? 4.936 4.940 0.325 1.00 98.12 97 MET A O 1
ATOM 805 N N . ALA A 1 98 ? 2.820 4.889 1.066 1.00 97.75 98 ALA A N 1
ATOM 806 C CA . ALA A 1 98 ? 2.2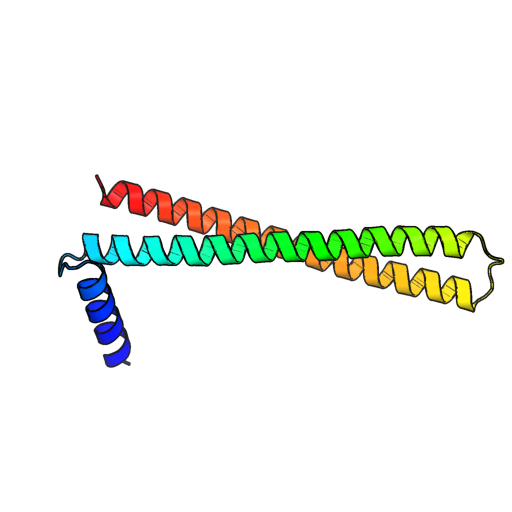23 4.806 -0.266 1.00 97.75 98 ALA A CA 1
ATOM 807 C C . ALA A 1 98 ? 2.568 6.041 -1.114 1.00 97.75 98 ALA A C 1
ATOM 809 O O . ALA A 1 98 ? 2.969 5.909 -2.267 1.00 97.75 98 ALA A O 1
ATOM 810 N N . ARG A 1 99 ? 2.494 7.241 -0.525 1.00 97.50 99 ARG A N 1
ATOM 811 C CA . ARG A 1 99 ? 2.843 8.494 -1.207 1.00 97.50 99 ARG A CA 1
ATOM 812 C C . ARG A 1 99 ? 4.327 8.579 -1.564 1.00 97.50 99 ARG A C 1
ATOM 814 O O . ARG A 1 99 ? 4.664 9.044 -2.647 1.00 97.50 99 ARG A O 1
ATOM 821 N N . GLU A 1 100 ? 5.214 8.135 -0.678 1.00 97.81 100 GLU A N 1
ATOM 822 C CA . GLU A 1 100 ? 6.653 8.076 -0.961 1.00 97.81 100 GLU A CA 1
ATOM 823 C C . GLU A 1 100 ? 6.958 7.153 -2.143 1.00 97.81 100 GLU A C 1
ATOM 825 O O . GLU A 1 100 ? 7.755 7.501 -3.014 1.00 97.81 100 GLU A O 1
ATOM 830 N N . ILE A 1 101 ? 6.304 5.991 -2.200 1.00 97.56 101 ILE A N 1
ATOM 831 C CA . ILE A 1 101 ? 6.441 5.063 -3.324 1.00 97.56 101 ILE A CA 1
ATOM 832 C C . ILE A 1 101 ? 5.865 5.665 -4.605 1.00 97.56 101 ILE A C 1
ATOM 834 O O . ILE A 1 101 ? 6.509 5.584 -5.647 1.00 97.56 101 ILE A O 1
ATOM 838 N N . GLN A 1 102 ? 4.712 6.332 -4.534 1.00 97.50 102 GLN A N 1
ATOM 839 C CA . GLN A 1 102 ? 4.121 7.013 -5.684 1.00 97.50 102 GLN A CA 1
ATOM 840 C C . GLN A 1 102 ? 5.097 8.017 -6.318 1.00 97.50 102 GLN A C 1
ATOM 842 O O . GLN A 1 102 ? 5.246 8.042 -7.540 1.00 97.50 102 GLN A O 1
ATOM 847 N N . SER A 1 103 ? 5.797 8.810 -5.498 1.00 97.88 103 SER A N 1
ATOM 848 C CA . SER A 1 103 ? 6.829 9.734 -5.982 1.00 97.88 103 SER A CA 1
ATOM 849 C C . SER A 1 103 ? 7.973 8.997 -6.685 1.00 97.88 103 SER A C 1
ATOM 851 O O . SER A 1 103 ? 8.377 9.399 -7.774 1.00 97.88 103 SER A O 1
ATOM 853 N N . LYS A 1 104 ? 8.449 7.878 -6.122 1.00 97.06 104 LYS A N 1
ATOM 854 C CA . LYS A 1 104 ? 9.503 7.053 -6.743 1.00 97.06 104 LYS A CA 1
ATOM 855 C C . LYS A 1 104 ? 9.058 6.462 -8.077 1.00 97.06 104 LYS A C 1
ATOM 857 O O . LYS A 1 104 ? 9.804 6.524 -9.048 1.00 97.06 104 LYS A O 1
ATOM 862 N N . VAL A 1 105 ? 7.841 5.925 -8.147 1.00 97.88 105 VAL A N 1
ATOM 863 C CA . VAL A 1 105 ? 7.257 5.398 -9.390 1.00 97.88 105 VAL A CA 1
ATOM 864 C C . VAL A 1 105 ? 7.181 6.492 -10.452 1.00 97.88 105 VAL A C 1
ATOM 866 O O . VAL A 1 105 ? 7.537 6.259 -11.606 1.00 97.88 105 VAL A O 1
ATOM 869 N N . PHE A 1 106 ? 6.768 7.704 -10.074 1.00 97.75 106 PHE A N 1
ATOM 870 C CA . PHE A 1 106 ? 6.715 8.841 -10.990 1.00 97.75 106 PHE A CA 1
ATOM 871 C C . PHE A 1 106 ? 8.102 9.219 -11.539 1.00 97.75 106 PHE A C 1
ATOM 873 O O . PHE A 1 106 ? 8.261 9.407 -12.749 1.00 97.75 106 PHE A O 1
ATOM 880 N N . GLU A 1 107 ? 9.118 9.286 -10.677 1.00 97.69 107 GLU A N 1
ATOM 881 C CA . GLU A 1 107 ? 10.502 9.559 -11.081 1.00 97.69 107 GLU A CA 1
ATOM 882 C C . GLU A 1 107 ? 11.049 8.474 -12.018 1.00 97.69 107 GLU A C 1
ATOM 884 O O . GLU A 1 107 ? 11.600 8.793 -13.075 1.00 97.69 107 GLU A O 1
ATOM 889 N N . LYS A 1 108 ? 10.831 7.194 -11.689 1.00 97.25 108 LYS A N 1
ATOM 890 C CA . LYS A 1 108 ? 11.242 6.052 -12.521 1.00 97.25 108 LYS A CA 1
ATOM 891 C C . LYS A 1 108 ? 10.557 6.062 -13.883 1.00 97.25 108 LYS A C 1
ATOM 893 O O . LYS A 1 108 ? 11.226 5.899 -14.897 1.00 97.25 108 LYS A O 1
ATOM 898 N N . ASN A 1 109 ? 9.253 6.329 -13.936 1.00 97.06 109 ASN A N 1
ATOM 899 C CA . ASN A 1 109 ? 8.523 6.452 -15.199 1.00 97.06 109 ASN A CA 1
ATOM 900 C C . ASN A 1 109 ? 9.032 7.622 -16.051 1.00 97.06 109 ASN A C 1
ATOM 902 O O . ASN A 1 109 ? 9.164 7.487 -17.266 1.00 97.06 109 ASN A O 1
ATOM 906 N N . THR A 1 110 ? 9.373 8.749 -15.421 1.00 97.38 110 THR A N 1
ATOM 907 C CA . THR A 1 110 ? 9.988 9.890 -16.116 1.00 97.38 110 THR A CA 1
ATOM 908 C C . THR A 1 110 ? 11.354 9.516 -16.692 1.00 97.38 110 THR A C 1
ATOM 910 O O . THR A 1 110 ? 11.674 9.886 -17.821 1.00 97.38 110 THR A O 1
ATOM 913 N N . PHE A 1 111 ? 12.162 8.766 -15.942 1.00 96.31 111 PHE A N 1
ATOM 914 C CA . PHE A 1 111 ? 13.450 8.267 -16.415 1.00 96.31 111 PHE A CA 1
ATOM 915 C C . PHE A 1 111 ? 13.292 7.277 -17.579 1.00 96.31 111 PHE A C 1
ATOM 917 O O . PHE A 1 111 ? 13.947 7.437 -18.604 1.00 96.31 111 PHE A O 1
ATOM 924 N N . ILE A 1 112 ? 12.372 6.315 -17.463 1.00 95.94 112 ILE A N 1
ATOM 925 C CA . ILE A 1 112 ? 12.029 5.359 -18.525 1.00 95.94 112 ILE A CA 1
ATOM 926 C C . ILE A 1 112 ? 11.616 6.082 -19.811 1.00 95.94 112 ILE A C 1
ATOM 928 O O . ILE A 1 112 ? 12.072 5.702 -20.886 1.00 95.94 112 ILE A O 1
ATOM 932 N N . ALA A 1 113 ? 10.779 7.119 -19.714 1.00 95.62 113 ALA A N 1
ATOM 933 C CA . ALA A 1 113 ? 10.361 7.899 -20.877 1.00 95.62 113 ALA A CA 1
ATOM 934 C C . ALA A 1 113 ? 11.572 8.511 -21.600 1.00 95.62 113 ALA A C 1
ATOM 936 O O . ALA A 1 113 ? 11.720 8.318 -22.800 1.00 95.62 113 ALA A O 1
ATOM 937 N N . ARG A 1 114 ? 12.499 9.121 -20.851 1.00 94.81 114 ARG A N 1
ATOM 938 C CA . ARG A 1 114 ? 13.733 9.707 -21.404 1.00 94.81 114 ARG A CA 1
ATOM 939 C C . ARG A 1 114 ? 14.697 8.687 -22.006 1.00 94.81 114 ARG A C 1
ATOM 941 O O . ARG A 1 114 ? 15.514 9.064 -22.832 1.00 94.81 114 ARG A O 1
ATOM 948 N N . LEU A 1 115 ? 14.664 7.426 -21.567 1.00 91.56 115 LEU A N 1
ATOM 949 C CA . LEU A 1 115 ? 15.480 6.369 -22.175 1.00 91.56 115 LEU A CA 1
ATOM 950 C C . LEU A 1 115 ? 14.942 5.934 -23.543 1.00 91.56 115 LEU A C 1
ATOM 952 O O . LEU A 1 115 ? 15.711 5.425 -24.358 1.00 91.56 115 LEU A O 1
ATOM 956 N N . ARG A 1 116 ? 13.631 6.083 -23.767 1.00 87.69 116 ARG A N 1
ATOM 957 C CA . ARG A 1 116 ? 12.962 5.712 -25.022 1.00 87.69 116 ARG A CA 1
ATOM 958 C C . ARG A 1 116 ? 13.080 6.787 -26.103 1.00 87.69 116 ARG A C 1
ATOM 960 O O . ARG A 1 116 ? 12.886 6.452 -27.269 1.00 87.69 116 ARG A O 1
ATOM 967 N N . ASP A 1 117 ? 13.383 8.019 -25.701 1.00 81.50 117 ASP A N 1
ATOM 968 C CA . ASP A 1 117 ? 13.734 9.138 -26.584 1.00 81.50 117 ASP A CA 1
ATOM 969 C C . ASP A 1 117 ? 15.169 8.992 -27.150 1.00 81.50 117 ASP A C 1
ATOM 971 O O . ASP A 1 117 ? 15.383 9.432 -28.302 1.00 81.50 117 ASP A O 1
#

Radius of gyration: 23.76 Å; Cα contacts (8 Å, |Δi|>4): 78; chains: 1; bounding box: 58×22×62 Å

Solvent-accessible surface area (backbone atoms only — not comparable to full-atom values): 6184 Å² total; per-residue (Å²): 127,69,67,63,62,54,50,52,52,53,50,32,23,61,74,42,76,31,89,48,65,67,49,21,49,46,49,50,51,52,51,51,39,51,55,45,49,54,53,28,52,51,28,52,51,54,30,51,54,39,53,50,51,41,55,52,46,54,50,52,46,57,55,57,69,72,48,82,86,44,72,69,53,52,50,52,44,51,54,50,51,52,54,37,52,56,39,53,51,51,31,52,52,29,52,50,52,28,51,56,40,50,53,50,42,52,53,47,52,55,50,50,54,62,71,74,107

Nearest PDB structures (foldseek):
  6ixe-assembly1_A  TM=7.258E-01  e=1.101E+00  Homo sapiens
  8qhx-assembly1_D  TM=5.646E-01  e=3.427E-01  Synechocystis sp. PCC 6803

Mean predicted aligned error: 5.75 Å

Sequence (117 aa):
MANTGMLLLHELARAADSNDIRDQLLVLFTREVVEDTEKMENYHQLSGQLRNGVRMRDRYIRELRTFDMFDEVVESIEILKRLQLDDMEKVSRLLLMAREIQSKVFEKNTFIARLRD